Protein AF-A0A852TCE7-F1 (afdb_monomer_lite)

pLDDT: mean 91.93, std 9.69, range [54.12, 98.31]

Structure (mmCIF, N/CA/C/O backbone):
data_AF-A0A852TCE7-F1
#
_entry.id   AF-A0A852TCE7-F1
#
loop_
_atom_site.group_PDB
_atom_site.id
_atom_site.type_symbol
_atom_site.label_atom_id
_atom_site.label_alt_id
_atom_site.label_comp_id
_atom_site.label_asym_id
_atom_site.label_entity_id
_atom_site.label_seq_id
_atom_site.pdbx_PDB_ins_code
_atom_site.Cartn_x
_atom_site.Cartn_y
_atom_site.Cartn_z
_atom_site.occupancy
_atom_site.B_iso_or_equiv
_atom_site.auth_seq_id
_atom_site.auth_comp_id
_atom_site.auth_asym_id
_atom_site.auth_atom_id
_atom_site.pdbx_PDB_model_num
ATOM 1 N N . MET A 1 1 ? 5.158 0.439 -8.351 1.00 93.81 1 MET A N 1
ATOM 2 C CA . MET A 1 1 ? 4.143 1.243 -7.615 1.00 93.81 1 MET A CA 1
ATOM 3 C C . MET A 1 1 ? 3.885 0.595 -6.262 1.00 93.81 1 MET A C 1
ATOM 5 O O . MET A 1 1 ? 3.961 -0.622 -6.166 1.00 93.81 1 MET A O 1
ATOM 9 N N . TRP A 1 2 ? 3.584 1.364 -5.220 1.00 97.62 2 TRP A N 1
ATOM 10 C CA . TRP A 1 2 ? 3.315 0.853 -3.873 1.00 97.62 2 TRP A CA 1
ATOM 11 C C . TRP A 1 2 ? 1.889 1.185 -3.448 1.00 97.62 2 TRP A C 1
ATOM 13 O O . TRP A 1 2 ? 1.435 2.307 -3.640 1.00 97.62 2 TRP A O 1
ATOM 23 N N . VAL A 1 3 ? 1.186 0.221 -2.854 1.00 98.12 3 VAL A N 1
ATOM 24 C CA . VAL A 1 3 ? -0.198 0.396 -2.401 1.00 98.12 3 VAL A CA 1
ATOM 25 C C . VAL A 1 3 ? -0.312 0.033 -0.929 1.00 98.12 3 VAL A C 1
ATOM 27 O O . VAL A 1 3 ? 0.0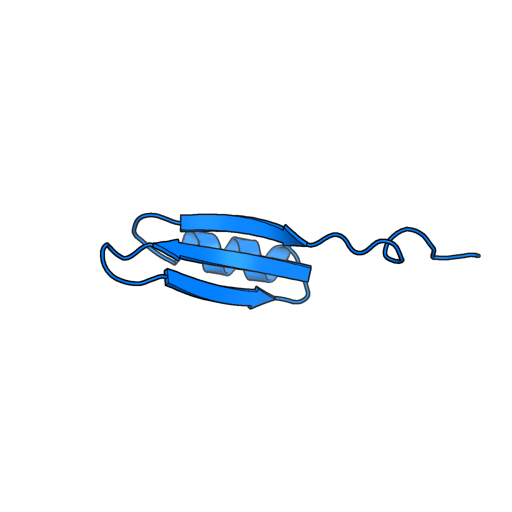53 -1.070 -0.518 1.00 98.12 3 VAL A O 1
ATOM 30 N N . ILE A 1 4 ? -0.850 0.946 -0.124 1.00 98.31 4 ILE A N 1
ATOM 31 C CA . ILE A 1 4 ? -1.313 0.626 1.226 1.00 98.31 4 ILE A CA 1
ATOM 32 C C . ILE A 1 4 ? -2.803 0.366 1.150 1.00 98.31 4 ILE A C 1
ATOM 34 O O . ILE A 1 4 ? -3.567 1.252 0.780 1.00 98.31 4 ILE A O 1
ATOM 38 N N . THR A 1 5 ? -3.220 -0.819 1.575 1.00 97.69 5 THR A N 1
ATOM 39 C CA . THR A 1 5 ? -4.637 -1.117 1.772 1.00 97.69 5 THR A CA 1
ATOM 40 C C . THR A 1 5 ? -4.941 -1.145 3.259 1.00 97.69 5 THR A C 1
ATOM 42 O O . THR A 1 5 ? -4.231 -1.791 4.034 1.00 97.69 5 THR A O 1
ATOM 45 N N . VAL A 1 6 ? -5.994 -0.445 3.664 1.00 97.06 6 VAL A N 1
ATOM 46 C CA . VAL A 1 6 ? -6.462 -0.355 5.047 1.00 97.06 6 VAL A CA 1
ATOM 47 C C . VAL A 1 6 ? -7.868 -0.927 5.117 1.00 97.06 6 VAL A C 1
ATOM 49 O O . VAL A 1 6 ? -8.754 -0.515 4.370 1.00 97.06 6 VAL A O 1
ATOM 52 N N . TYR A 1 7 ? -8.062 -1.881 6.021 1.00 94.94 7 TYR A N 1
ATOM 53 C CA . TYR A 1 7 ? -9.351 -2.492 6.297 1.00 94.94 7 TYR A CA 1
ATOM 54 C C . TYR A 1 7 ? -9.951 -1.897 7.570 1.00 94.94 7 TYR A C 1
ATOM 56 O O . TYR A 1 7 ? -9.381 -2.015 8.660 1.00 94.94 7 TYR A O 1
ATOM 64 N N . SER A 1 8 ? -11.128 -1.295 7.435 1.00 87.25 8 SER A N 1
ATOM 65 C CA . SER A 1 8 ? -11.891 -0.683 8.527 1.00 87.25 8 SER A CA 1
ATOM 66 C C . SER A 1 8 ? -13.245 -1.362 8.727 1.00 87.25 8 SER A C 1
ATOM 68 O O . SER A 1 8 ? -14.267 -0.699 8.867 1.00 87.25 8 SER A O 1
ATOM 70 N N . GLY A 1 9 ? -13.256 -2.699 8.749 1.00 85.38 9 GLY A N 1
ATOM 71 C CA . GLY A 1 9 ? -14.443 -3.504 9.052 1.00 85.38 9 GLY A CA 1
ATOM 72 C C . GLY A 1 9 ? -15.445 -3.552 7.901 1.00 85.38 9 GLY A C 1
ATOM 73 O O . GLY A 1 9 ? -15.619 -4.591 7.284 1.00 85.38 9 GLY A O 1
ATOM 74 N N . GLU A 1 10 ? -16.090 -2.432 7.603 1.00 88.31 10 GLU A N 1
ATOM 75 C CA . GLU A 1 10 ? -17.118 -2.334 6.557 1.00 88.31 10 GLU A CA 1
ATOM 76 C C . GLU A 1 10 ? -16.590 -1.706 5.261 1.00 88.31 10 GLU A C 1
ATOM 78 O O . GLU A 1 10 ? -17.289 -1.671 4.251 1.00 88.31 10 GLU A O 1
ATOM 83 N N . SER A 1 11 ? -15.353 -1.206 5.269 1.00 92.75 11 SER A N 1
ATOM 84 C CA . SER A 1 11 ? -14.761 -0.523 4.124 1.00 92.75 11 SER A CA 1
ATOM 85 C C . SER A 1 11 ? -13.286 -0.852 3.933 1.00 92.75 11 SER A C 1
ATOM 87 O O . SER A 1 11 ? -12.562 -1.208 4.869 1.00 92.75 11 SER A O 1
ATOM 89 N N . ILE A 1 12 ? -12.861 -0.727 2.677 1.00 94.62 12 ILE A N 1
ATOM 90 C CA . ILE A 1 12 ? -11.476 -0.846 2.241 1.00 94.62 12 ILE A CA 1
ATOM 91 C C . ILE A 1 12 ? -11.062 0.505 1.667 1.00 94.62 12 ILE A C 1
ATOM 93 O O . ILE A 1 12 ? -11.758 1.063 0.819 1.00 94.62 12 ILE A O 1
ATOM 97 N N . GLN A 1 13 ? -9.928 1.021 2.128 1.00 95.31 13 GLN A N 1
ATOM 98 C CA . GLN A 1 13 ? -9.290 2.216 1.584 1.00 95.31 13 GLN A CA 1
ATOM 99 C C . GLN A 1 13 ? -7.938 1.834 0.990 1.00 95.31 13 GLN A C 1
ATOM 101 O O . GLN A 1 13 ? -7.206 1.046 1.589 1.00 95.31 13 GLN A O 1
ATOM 106 N N . MET A 1 14 ? -7.610 2.392 -0.173 1.00 96.19 14 MET A N 1
ATOM 107 C CA . MET A 1 14 ? -6.338 2.167 -0.855 1.00 96.19 14 MET A CA 1
ATOM 108 C C . MET A 1 14 ? -5.637 3.503 -1.084 1.00 96.19 14 MET A C 1
ATOM 110 O O . MET A 1 14 ? -6.274 4.482 -1.467 1.00 96.19 14 MET A O 1
ATOM 114 N N . PHE A 1 15 ? -4.334 3.526 -0.828 1.00 96.75 15 PHE A N 1
ATOM 115 C CA . PHE A 1 15 ? -3.456 4.671 -1.041 1.00 96.75 15 PHE A CA 1
ATOM 116 C C . PHE A 1 15 ? -2.317 4.236 -1.954 1.00 96.75 15 PHE A C 1
ATOM 118 O O . PHE A 1 15 ? -1.650 3.244 -1.652 1.00 96.75 15 PHE A O 1
ATOM 125 N N . GLU A 1 16 ? -2.106 4.964 -3.042 1.00 97.56 16 GLU A N 1
ATOM 126 C CA . GLU A 1 16 ? -1.100 4.667 -4.063 1.00 97.56 16 GLU A CA 1
ATOM 127 C C . GLU A 1 16 ? 0.101 5.604 -3.917 1.00 97.56 16 GLU A C 1
ATOM 129 O O . GLU A 1 16 ? -0.054 6.778 -3.582 1.00 97.56 16 GLU A O 1
ATOM 134 N N . PHE A 1 17 ? 1.295 5.068 -4.156 1.00 97.50 17 PHE A N 1
ATOM 135 C CA . PHE A 1 17 ? 2.563 5.777 -4.042 1.00 97.50 17 PHE A CA 1
ATOM 136 C C . PHE A 1 17 ? 3.516 5.344 -5.157 1.00 97.50 17 PHE A C 1
ATOM 138 O O . PHE A 1 17 ? 3.584 4.163 -5.520 1.00 97.50 17 PHE A O 1
ATOM 145 N N . ASP A 1 18 ? 4.319 6.286 -5.639 1.00 95.62 18 ASP A N 1
ATOM 146 C CA . ASP A 1 18 ? 5.297 6.019 -6.695 1.00 95.62 18 ASP A CA 1
ATOM 147 C C . ASP A 1 18 ? 6.545 5.300 -6.161 1.00 95.62 18 ASP A C 1
ATOM 149 O O . ASP A 1 18 ? 7.089 4.416 -6.823 1.00 95.62 18 ASP A O 1
ATOM 153 N N . ASN A 1 19 ? 6.975 5.629 -4.938 1.00 94.94 19 ASN A N 1
ATOM 154 C CA . ASN A 1 19 ? 8.216 5.135 -4.332 1.00 94.94 19 ASN A CA 1
ATOM 155 C C . ASN A 1 19 ? 7.982 4.380 -3.010 1.00 94.94 19 ASN A C 1
ATOM 157 O O . ASN A 1 19 ? 6.966 4.549 -2.328 1.00 94.94 19 ASN A O 1
ATOM 161 N N . GLN A 1 20 ? 8.945 3.529 -2.645 1.00 96.88 20 GLN A N 1
ATOM 162 C CA . GLN A 1 20 ? 8.842 2.658 -1.473 1.00 96.88 20 GLN A CA 1
ATOM 163 C C . GLN A 1 20 ? 8.946 3.445 -0.163 1.00 96.88 20 GLN A C 1
ATOM 165 O O . GLN A 1 20 ? 8.280 3.116 0.823 1.00 96.88 20 GLN A O 1
ATOM 170 N N . GLU A 1 21 ? 9.820 4.445 -0.123 1.00 97.50 21 GLU A N 1
ATOM 171 C CA . GLU A 1 21 ? 10.158 5.214 1.067 1.00 97.50 21 GLU A CA 1
ATOM 172 C C . GLU A 1 21 ? 8.935 5.950 1.616 1.00 97.50 21 GLU A C 1
ATOM 174 O O . GLU A 1 21 ? 8.621 5.830 2.805 1.00 97.50 21 GLU A O 1
ATOM 179 N N . GLU A 1 22 ? 8.206 6.647 0.748 1.00 97.75 22 GLU A N 1
ATOM 180 C CA . GLU A 1 22 ? 6.983 7.371 1.080 1.00 97.75 22 GLU A CA 1
ATOM 181 C C . GLU A 1 22 ? 5.877 6.423 1.552 1.00 97.75 22 GLU A C 1
ATOM 183 O O . GLU A 1 22 ? 5.258 6.650 2.600 1.00 97.75 22 GLU A O 1
ATOM 188 N N . ALA A 1 23 ? 5.687 5.305 0.845 1.00 97.94 23 ALA A N 1
ATOM 189 C CA . ALA A 1 23 ? 4.714 4.294 1.232 1.00 97.94 23 ALA A CA 1
ATOM 190 C C . ALA A 1 23 ? 5.049 3.701 2.611 1.00 97.94 23 ALA A C 1
ATOM 192 O O . ALA A 1 23 ? 4.177 3.557 3.466 1.00 97.94 23 ALA A O 1
ATOM 193 N N . ARG A 1 24 ? 6.325 3.408 2.897 1.00 97.88 24 ARG A N 1
ATOM 194 C CA . ARG A 1 24 ? 6.756 2.892 4.209 1.00 97.88 24 ARG A CA 1
ATOM 195 C C . ARG A 1 24 ? 6.612 3.926 5.321 1.00 97.88 24 ARG A C 1
ATOM 197 O O . ARG A 1 24 ? 6.250 3.552 6.440 1.00 97.88 24 ARG A O 1
ATOM 204 N N . ALA A 1 25 ? 6.909 5.195 5.048 1.00 97.88 25 ALA A N 1
ATOM 205 C CA . ALA A 1 25 ? 6.737 6.276 6.013 1.00 97.88 25 ALA A CA 1
ATOM 206 C C . ALA A 1 25 ? 5.256 6.437 6.389 1.00 97.88 25 ALA A C 1
ATOM 208 O O . ALA A 1 25 ? 4.915 6.418 7.575 1.00 97.88 25 ALA A O 1
ATOM 209 N N . THR A 1 26 ? 4.372 6.473 5.390 1.00 97.50 26 THR A N 1
ATOM 210 C CA . THR A 1 26 ? 2.919 6.569 5.583 1.00 97.50 26 THR A CA 1
ATOM 211 C C . THR A 1 26 ? 2.344 5.310 6.229 1.00 97.50 26 THR A C 1
ATOM 213 O O . THR A 1 26 ? 1.524 5.383 7.143 1.00 97.50 26 THR A O 1
ATOM 216 N N . PHE A 1 27 ? 2.837 4.128 5.858 1.00 97.56 27 PHE A N 1
ATOM 217 C CA . PHE A 1 27 ? 2.404 2.877 6.473 1.00 97.56 27 PHE A CA 1
ATOM 218 C C . PHE A 1 27 ? 2.627 2.887 7.983 1.00 97.56 27 PHE A C 1
ATOM 220 O O . PHE A 1 27 ? 1.762 2.422 8.717 1.00 97.56 27 PHE A O 1
ATOM 227 N N . LYS A 1 28 ? 3.739 3.439 8.484 1.00 97.38 28 LYS A N 1
ATOM 228 C CA . LYS A 1 28 ? 4.006 3.517 9.932 1.00 97.38 28 LYS A CA 1
ATOM 229 C C . LYS A 1 28 ? 3.035 4.437 10.681 1.00 97.38 28 LYS A C 1
ATOM 231 O O . LYS A 1 28 ? 2.769 4.168 11.851 1.00 97.38 28 LYS A O 1
ATOM 236 N N . SER A 1 29 ? 2.517 5.488 10.044 1.00 96.25 29 SER A N 1
ATOM 237 C CA . SER A 1 29 ? 1.632 6.465 10.696 1.00 96.25 29 SER A CA 1
ATOM 238 C C . SER A 1 29 ? 0.171 6.007 10.759 1.00 96.25 29 SER A C 1
ATOM 240 O O . SER A 1 29 ? -0.526 6.310 11.730 1.00 96.25 29 SER A O 1
ATOM 242 N N . ILE A 1 30 ? -0.288 5.232 9.772 1.00 95.06 30 ILE A N 1
ATOM 243 C CA . ILE A 1 30 ? -1.646 4.672 9.751 1.00 95.06 30 ILE A CA 1
ATOM 244 C C . ILE A 1 30 ? -1.810 3.676 10.913 1.00 95.06 30 ILE A C 1
ATOM 246 O O . ILE A 1 30 ? -0.881 2.954 11.271 1.00 95.06 30 ILE A O 1
ATOM 250 N N . LYS A 1 31 ? -2.994 3.605 11.523 1.00 91.75 31 LYS A N 1
ATOM 251 C CA . LYS A 1 31 ? -3.335 2.622 12.569 1.00 91.75 31 LYS A CA 1
ATOM 252 C C . LYS A 1 31 ? -4.402 1.648 12.064 1.00 91.75 31 LYS A C 1
ATOM 254 O O . LYS A 1 31 ? -5.068 1.926 11.076 1.00 91.75 31 LYS A O 1
ATOM 259 N N . GLY A 1 32 ? -4.570 0.522 12.756 1.00 91.56 32 GLY A N 1
ATOM 260 C CA . GLY A 1 32 ? -5.568 -0.496 12.408 1.00 91.56 32 GLY A CA 1
ATOM 261 C C . GLY A 1 32 ? -5.027 -1.607 11.506 1.00 91.56 32 GLY A C 1
ATOM 262 O O . GLY A 1 32 ? -3.815 -1.824 11.435 1.00 91.56 32 GLY A O 1
ATOM 263 N N . CYS A 1 33 ? -5.939 -2.339 10.862 1.00 95.75 33 CYS A N 1
ATOM 264 C CA . CYS A 1 33 ? -5.614 -3.469 9.995 1.00 95.75 33 CYS A CA 1
ATOM 265 C C . CYS A 1 33 ? -5.221 -2.962 8.605 1.00 95.75 33 CYS A C 1
ATOM 267 O O . CYS A 1 33 ? -6.013 -2.309 7.930 1.00 95.75 33 CYS A O 1
ATOM 269 N N . L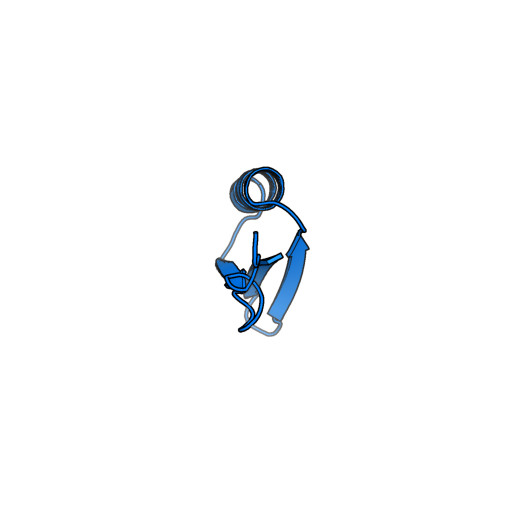YS A 1 34 ? -3.984 -3.228 8.191 1.00 96.50 34 LYS A N 1
ATOM 270 C CA . LYS A 1 34 ? -3.424 -2.712 6.941 1.00 96.50 34 LYS A CA 1
ATOM 271 C C . LYS A 1 34 ? -2.310 -3.601 6.426 1.00 96.50 34 LYS A C 1
ATOM 273 O O . LYS A 1 34 ? -1.616 -4.250 7.210 1.00 96.50 34 LYS A O 1
ATOM 278 N N . PHE A 1 35 ? -2.100 -3.551 5.122 1.00 96.88 35 PHE A N 1
ATOM 279 C CA . PHE A 1 35 ? -0.989 -4.198 4.440 1.00 96.88 35 PHE A CA 1
ATOM 280 C C . PHE A 1 35 ? -0.379 -3.250 3.410 1.00 96.88 35 PHE A C 1
ATOM 282 O O . PHE A 1 35 ? -1.064 -2.397 2.846 1.00 96.88 35 PHE A O 1
ATOM 289 N N . LEU A 1 36 ? 0.932 -3.380 3.230 1.00 98.06 36 LEU A N 1
ATOM 290 C CA . LEU A 1 36 ? 1.701 -2.679 2.211 1.00 98.06 36 LEU A CA 1
ATOM 291 C C . LEU A 1 36 ? 2.047 -3.692 1.124 1.00 98.06 36 LEU A C 1
ATOM 293 O O . LEU A 1 36 ? 2.650 -4.725 1.421 1.00 98.06 36 LEU A O 1
ATOM 297 N N . SER A 1 37 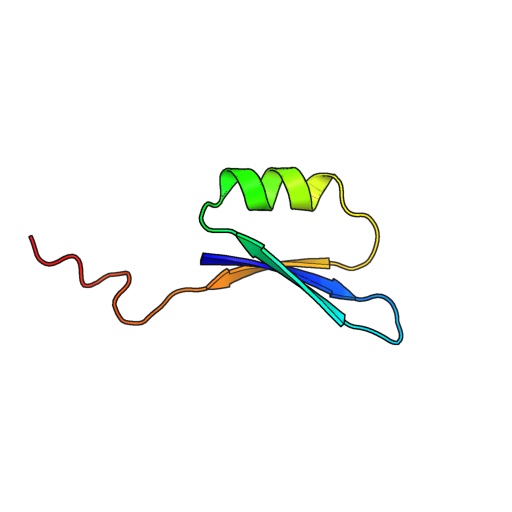? 1.676 -3.381 -0.108 1.00 97.81 37 SER A N 1
ATOM 298 C CA . SER A 1 37 ? 1.900 -4.220 -1.278 1.00 97.81 37 SER A CA 1
ATOM 299 C C . SER A 1 37 ? 2.725 -3.467 -2.308 1.00 97.81 37 SER A C 1
ATOM 301 O O . SER A 1 37 ? 2.543 -2.267 -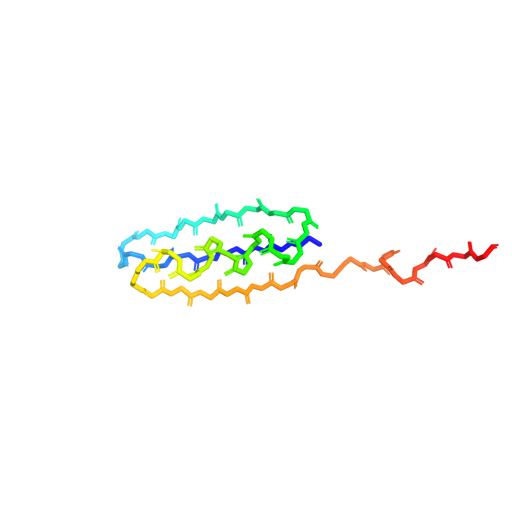2.512 1.00 97.81 37 SER A O 1
ATOM 303 N N . GLU A 1 38 ? 3.622 -4.188 -2.965 1.00 97.12 38 GLU A N 1
ATOM 304 C CA . GLU A 1 38 ? 4.308 -3.716 -4.158 1.00 97.12 38 GLU A CA 1
ATOM 305 C C . GLU A 1 38 ? 3.551 -4.226 -5.383 1.00 97.12 38 GLU A C 1
ATOM 307 O O . GLU A 1 38 ? 3.217 -5.409 -5.470 1.00 97.12 38 GLU A O 1
ATOM 312 N N . VAL A 1 39 ? 3.244 -3.321 -6.306 1.00 94.69 39 VAL A N 1
ATOM 313 C CA . VAL A 1 39 ? 2.660 -3.647 -7.603 1.00 94.69 39 VAL A CA 1
ATOM 314 C C . VAL A 1 39 ? 3.790 -3.683 -8.615 1.00 94.69 39 VAL A C 1
ATOM 316 O O . VAL A 1 39 ? 4.434 -2.658 -8.855 1.00 94.69 39 VAL A O 1
ATOM 319 N N . ILE A 1 40 ? 3.981 -4.876 -9.171 1.00 92.38 40 ILE A N 1
ATOM 320 C CA . ILE A 1 40 ? 4.978 -5.206 -10.181 1.00 92.38 40 ILE A CA 1
ATOM 321 C C . ILE A 1 40 ? 4.252 -5.405 -11.512 1.00 92.38 40 ILE A C 1
ATOM 323 O O . ILE A 1 40 ? 3.414 -6.304 -11.635 1.00 92.38 40 ILE A O 1
ATOM 327 N N . TYR A 1 41 ? 4.554 -4.570 -12.501 1.00 89.56 41 TYR A N 1
ATOM 328 C CA . TYR A 1 41 ? 4.055 -4.724 -13.864 1.00 89.56 41 TYR A CA 1
ATOM 329 C C . TYR A 1 41 ? 4.966 -5.639 -14.679 1.00 89.56 41 TYR A C 1
ATOM 331 O O . TYR A 1 41 ? 6.157 -5.763 -14.409 1.00 89.56 41 TYR A O 1
ATOM 339 N N . TYR A 1 42 ? 4.411 -6.258 -15.725 1.00 87.62 42 TYR A N 1
ATOM 340 C CA . TYR A 1 42 ? 5.187 -7.132 -16.610 1.00 87.62 42 TYR A CA 1
ATOM 341 C C . TYR A 1 42 ? 6.391 -6.411 -17.246 1.00 87.62 42 TYR A C 1
ATOM 343 O O . TYR A 1 42 ? 7.444 -7.020 -17.373 1.00 87.62 42 TYR A O 1
ATOM 351 N N . ASN A 1 43 ? 6.250 -5.111 -17.535 1.00 88.31 43 ASN A N 1
ATOM 352 C CA . ASN A 1 43 ? 7.299 -4.265 -18.112 1.00 88.31 43 ASN A CA 1
ATOM 353 C C . ASN A 1 43 ? 8.272 -3.657 -17.090 1.00 88.31 43 ASN A C 1
ATOM 355 O O . ASN A 1 43 ? 9.219 -2.996 -17.505 1.00 88.31 43 ASN A O 1
ATOM 359 N N . ASP A 1 44 ? 8.073 -3.823 -15.777 1.00 84.00 44 ASP A N 1
ATOM 360 C CA . ASP A 1 44 ? 8.961 -3.190 -14.780 1.00 84.00 44 ASP A CA 1
ATOM 361 C C . ASP A 1 44 ? 10.399 -3.733 -14.863 1.00 84.00 44 ASP A C 1
ATOM 363 O O . ASP A 1 44 ? 11.347 -3.080 -14.432 1.00 84.00 44 ASP A O 1
ATOM 367 N N . PHE A 1 45 ? 10.563 -4.919 -15.452 1.00 80.75 45 PHE A N 1
ATOM 368 C CA . PHE A 1 45 ? 11.854 -5.561 -1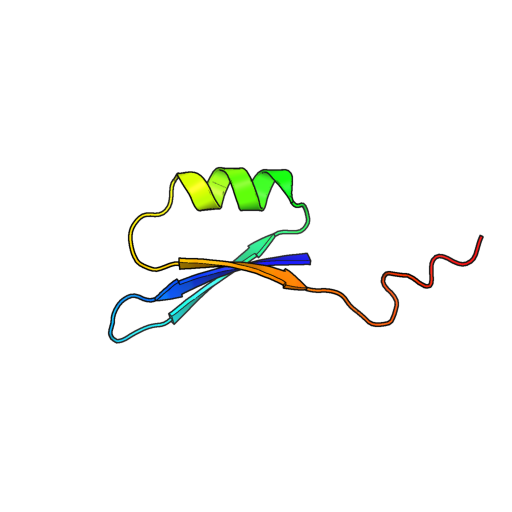5.685 1.00 80.75 45 PHE A CA 1
ATOM 369 C C . PHE A 1 45 ? 12.360 -5.404 -17.122 1.00 80.75 45 PHE A C 1
ATOM 371 O O . PHE A 1 45 ? 13.511 -5.737 -17.391 1.00 80.75 45 PHE A O 1
ATOM 378 N N . ASP A 1 46 ? 11.540 -4.864 -18.026 1.00 72.38 46 ASP A N 1
ATOM 379 C CA . ASP A 1 46 ? 11.869 -4.675 -19.442 1.00 72.38 46 ASP A CA 1
ATOM 380 C C . ASP A 1 46 ? 12.594 -3.341 -19.686 1.00 72.38 46 ASP A C 1
ATOM 382 O O . ASP A 1 46 ? 12.459 -2.721 -20.743 1.00 72.38 46 ASP A O 1
ATOM 386 N N . VAL A 1 47 ? 13.410 -2.890 -18.725 1.00 64.62 47 VAL A N 1
ATOM 387 C CA . VAL A 1 47 ? 14.410 -1.846 -18.982 1.00 64.62 47 VAL A CA 1
ATOM 388 C C . VAL A 1 47 ? 15.494 -2.475 -19.858 1.00 64.62 47 VAL A C 1
ATOM 390 O O . VAL A 1 47 ? 16.512 -2.966 -19.377 1.00 64.62 47 VAL A O 1
ATOM 393 N N . VAL A 1 48 ? 15.214 -2.538 -21.158 1.00 61.50 48 VAL A N 1
ATOM 394 C CA . VAL A 1 48 ? 16.188 -2.881 -22.192 1.00 61.50 48 VAL A CA 1
ATOM 395 C C . VAL A 1 48 ? 17.224 -1.753 -22.217 1.00 61.50 48 VAL A C 1
ATOM 397 O O . VAL A 1 48 ? 16.844 -0.591 -22.373 1.00 61.50 48 VAL A O 1
ATOM 400 N N . GLU A 1 49 ? 18.495 -2.105 -21.990 1.00 54.12 49 GLU A N 1
ATOM 401 C CA . GLU A 1 49 ? 19.666 -1.213 -22.102 1.00 54.12 49 GLU A CA 1
ATOM 402 C C . GLU A 1 49 ? 19.718 -0.430 -23.424 1.00 54.12 49 GLU A C 1
ATOM 404 O O . GLU A 1 49 ? 19.373 -1.006 -24.485 1.00 54.12 49 GLU A O 1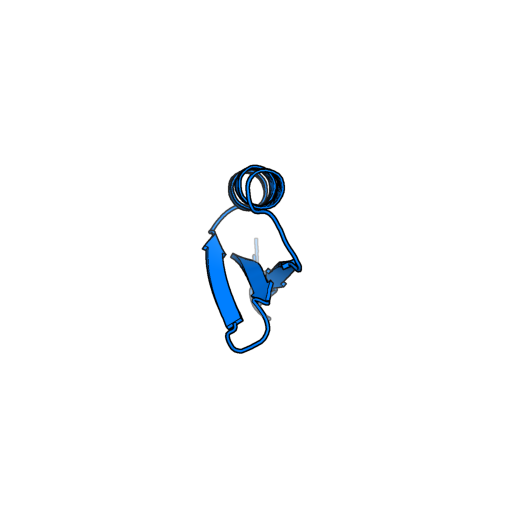
#

Sequence (49 aa):
MWVITVYSGESIQMFEFDNQEEARATFKSIKGCKFLSEVIYYNDFDVVE

Radius of gyration: 13.08 Å; chains: 1; bounding box: 37×14×35 Å

Foldseek 3Di:
DKWKWADDPVDIDIDDDDDDVVQVVVVVVDDHDIDMDDDDDPCPPVPDD

Organism: NCBI:txid86668

Secondary structure (DSSP, 8-state):
-EEEEEE-SS-EEEEEESSHHHHHHHHHH--SEEEEEE---GGGG----